Protein AF-A0A2V9NZD5-F1 (afdb_monomer)

Sequence (124 aa):
MGTHTVYSAETARPRTRIWRILGAIVAGLMVLVIVGIGWFLSIARSALPELDGPLPVAGVSAPVSVTRDAHGVPTIESATLDDLFFAQGYVTAQDRLFQMDLMRRAATGELAEIVGDVALEHDR

pLDDT: mean 87.99, std 12.46, range [47.34, 97.44]

Structure (mmCIF, N/CA/C/O backbone):
data_AF-A0A2V9NZD5-F1
#
_entry.id   AF-A0A2V9NZD5-F1
#
loop_
_atom_site.group_PDB
_atom_site.id
_atom_site.type_symbol
_atom_site.label_atom_id
_atom_site.label_alt_id
_atom_site.label_comp_id
_atom_site.label_asym_id
_atom_site.label_entity_id
_atom_site.label_seq_id
_atom_site.pdbx_PDB_ins_code
_atom_site.Cartn_x
_atom_site.Cartn_y
_atom_site.Cartn_z
_atom_site.occupancy
_atom_site.B_iso_or_equiv
_atom_site.auth_seq_id
_atom_site.auth_comp_id
_atom_site.auth_asym_id
_atom_site.auth_atom_id
_atom_site.pdbx_PDB_model_num
ATOM 1 N N . MET A 1 1 ? 62.366 -6.713 -75.348 1.00 47.34 1 MET A N 1
ATOM 2 C CA . MET A 1 1 ? 62.612 -5.608 -74.399 1.00 47.34 1 MET A CA 1
ATOM 3 C C . MET A 1 1 ? 61.250 -5.147 -73.909 1.00 47.34 1 MET A C 1
ATOM 5 O O . MET A 1 1 ? 60.583 -4.401 -74.607 1.00 47.34 1 MET A O 1
ATOM 9 N N . GLY A 1 2 ? 60.758 -5.760 -72.830 1.00 51.47 2 GLY A N 1
ATOM 10 C CA . GLY A 1 2 ? 59.400 -5.548 -72.325 1.00 51.47 2 GLY A CA 1
ATOM 11 C C . GLY A 1 2 ? 59.444 -4.745 -71.034 1.00 51.47 2 GLY A C 1
ATOM 12 O O . GLY A 1 2 ? 60.120 -5.139 -70.089 1.00 51.47 2 GLY A O 1
ATOM 13 N N . THR A 1 3 ? 58.756 -3.611 -71.009 1.00 57.22 3 THR A N 1
ATOM 14 C CA . THR A 1 3 ? 58.562 -2.803 -69.805 1.00 57.22 3 THR A CA 1
ATOM 15 C C . THR A 1 3 ? 57.240 -3.204 -69.166 1.00 57.22 3 THR A C 1
ATOM 17 O O . THR A 1 3 ? 56.177 -2.963 -69.736 1.00 57.22 3 THR A O 1
ATOM 20 N N . HIS A 1 4 ? 57.302 -3.828 -67.992 1.00 50.53 4 HIS A N 1
ATOM 21 C CA . HIS A 1 4 ? 56.131 -4.047 -67.151 1.00 50.53 4 HIS A CA 1
ATOM 22 C C . HIS A 1 4 ? 55.949 -2.837 -66.238 1.00 50.53 4 HIS A C 1
ATOM 24 O O . HIS A 1 4 ? 56.778 -2.579 -65.368 1.00 50.53 4 HIS A O 1
ATOM 30 N N . THR A 1 5 ? 54.866 -2.094 -66.437 1.00 64.44 5 THR A N 1
ATOM 31 C CA . THR A 1 5 ? 54.463 -1.003 -65.548 1.00 64.44 5 THR A CA 1
ATOM 32 C C . THR A 1 5 ? 53.537 -1.576 -64.479 1.00 64.44 5 THR A C 1
ATOM 34 O O . THR A 1 5 ? 52.462 -2.082 -64.795 1.00 64.44 5 THR A O 1
ATOM 37 N N . VAL A 1 6 ? 53.960 -1.534 -63.215 1.00 58.28 6 VAL A N 1
ATOM 38 C CA . VAL A 1 6 ? 53.159 -1.967 -62.059 1.00 58.28 6 VAL A CA 1
ATOM 39 C C . VAL A 1 6 ? 52.445 -0.745 -61.473 1.00 58.28 6 VAL A C 1
ATOM 41 O O . VAL A 1 6 ? 53.091 0.265 -61.203 1.00 58.28 6 VAL A O 1
ATOM 44 N N . TYR A 1 7 ? 51.127 -0.832 -61.268 1.00 66.81 7 TYR A N 1
ATOM 45 C CA . TYR A 1 7 ? 50.330 0.167 -60.541 1.00 66.81 7 TYR A CA 1
ATOM 46 C C . TYR A 1 7 ? 49.939 -0.359 -59.150 1.00 66.81 7 TYR A C 1
ATOM 48 O O . TYR A 1 7 ? 49.748 -1.562 -58.966 1.00 66.81 7 TYR A O 1
ATOM 56 N N . SER A 1 8 ? 49.829 0.546 -58.174 1.00 59.38 8 SER A N 1
ATOM 57 C CA . SER A 1 8 ? 49.465 0.251 -56.784 1.00 59.38 8 SER A CA 1
ATOM 58 C C . SER A 1 8 ? 47.944 0.247 -56.609 1.00 59.38 8 SER A C 1
ATOM 60 O O . SER A 1 8 ? 47.283 1.230 -56.929 1.00 59.38 8 SER A O 1
ATOM 62 N N . ALA A 1 9 ? 47.377 -0.843 -56.091 1.00 52.25 9 ALA A N 1
ATOM 63 C CA . ALA A 1 9 ? 45.946 -0.936 -55.817 1.00 52.25 9 ALA A CA 1
ATOM 64 C C . ALA A 1 9 ? 45.580 -0.166 -54.537 1.00 52.25 9 ALA A C 1
ATOM 66 O O . ALA A 1 9 ? 45.871 -0.602 -53.421 1.00 52.25 9 ALA A O 1
ATOM 67 N N . GLU A 1 10 ? 44.901 0.969 -54.691 1.00 57.97 10 GLU A N 1
ATOM 68 C CA . GLU A 1 10 ? 44.319 1.712 -53.576 1.00 57.97 10 GLU A CA 1
ATOM 69 C C . GLU A 1 10 ? 43.072 0.974 -53.060 1.00 57.97 10 GLU A C 1
ATOM 71 O O . GLU A 1 10 ? 42.054 0.834 -53.741 1.00 57.97 10 GLU A O 1
ATOM 76 N N . THR A 1 11 ? 43.166 0.417 -51.851 1.00 58.62 11 THR A N 1
ATOM 77 C CA . THR A 1 11 ? 42.110 -0.416 -51.260 1.00 58.62 11 THR A CA 1
ATOM 78 C C . THR A 1 11 ? 40.993 0.446 -50.668 1.00 58.62 11 THR A C 1
ATOM 80 O O . THR A 1 11 ? 40.954 0.734 -49.472 1.00 58.62 11 THR A O 1
ATOM 83 N N . ALA A 1 12 ? 40.033 0.842 -51.505 1.00 56.06 12 ALA A N 1
ATOM 84 C CA . ALA A 1 12 ? 38.805 1.494 -51.056 1.00 56.06 12 ALA A CA 1
ATOM 85 C C . ALA A 1 12 ? 37.982 0.536 -50.166 1.00 56.06 12 ALA A C 1
ATOM 87 O O . ALA A 1 12 ? 37.283 -0.358 -50.646 1.00 56.06 12 ALA A O 1
ATOM 88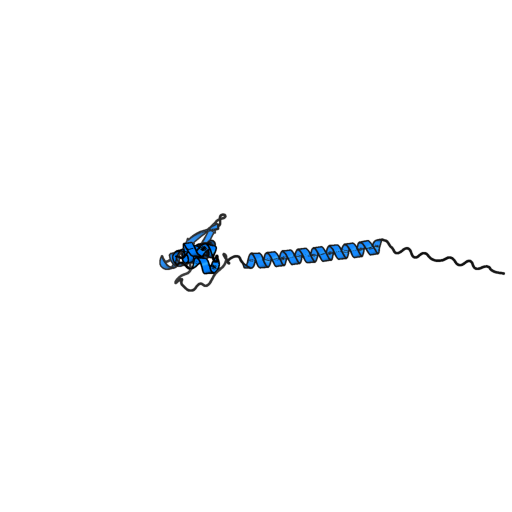 N N . ARG A 1 13 ? 38.065 0.694 -48.837 1.00 62.19 13 ARG A N 1
ATOM 89 C CA . ARG A 1 13 ? 37.228 -0.066 -47.890 1.00 62.19 13 ARG A CA 1
ATOM 90 C C . ARG A 1 13 ? 35.747 0.305 -48.098 1.00 62.19 13 ARG A C 1
ATOM 92 O O . ARG A 1 13 ? 35.419 1.491 -48.091 1.00 62.19 13 ARG A O 1
ATOM 99 N N . PRO A 1 14 ? 34.823 -0.665 -48.239 1.00 53.34 14 PRO A N 1
ATOM 100 C CA . PRO A 1 14 ? 33.446 -0.370 -48.614 1.00 53.34 14 PRO A CA 1
ATOM 101 C C . PRO A 1 14 ? 32.676 0.274 -47.455 1.00 53.34 14 PRO A C 1
ATOM 103 O O . PRO A 1 14 ? 32.571 -0.279 -46.356 1.00 53.34 14 PRO A O 1
ATOM 106 N N . ARG A 1 15 ? 32.084 1.440 -47.740 1.00 65.69 15 ARG A N 1
ATOM 107 C CA . ARG A 1 15 ? 31.297 2.296 -46.831 1.00 65.69 15 ARG A CA 1
ATOM 108 C C . ARG A 1 15 ? 30.229 1.524 -46.033 1.00 65.69 15 ARG A C 1
ATOM 110 O O . ARG A 1 15 ? 29.946 1.878 -44.897 1.00 65.69 15 ARG A O 1
ATOM 117 N N . THR A 1 16 ? 29.692 0.428 -46.574 1.00 69.88 16 THR A N 1
ATOM 118 C CA . THR A 1 16 ? 28.638 -0.417 -45.974 1.00 69.88 16 THR A CA 1
ATOM 119 C C . THR A 1 16 ? 29.042 -1.119 -44.674 1.00 69.88 16 THR A C 1
ATOM 121 O O . THR A 1 16 ? 28.177 -1.419 -43.853 1.00 69.88 16 THR A O 1
ATOM 124 N N . ARG A 1 17 ? 30.340 -1.362 -44.436 1.00 77.06 17 ARG A N 1
ATOM 125 C CA . ARG A 1 17 ? 30.808 -2.036 -43.210 1.00 77.06 17 ARG A CA 1
ATOM 126 C C . ARG A 1 17 ? 30.641 -1.153 -41.968 1.00 77.06 17 ARG A C 1
ATOM 128 O O . ARG A 1 17 ? 30.272 -1.660 -40.916 1.00 77.06 17 ARG A O 1
ATOM 135 N N . ILE A 1 18 ? 30.842 0.159 -42.111 1.00 82.44 18 ILE A N 1
ATOM 136 C CA . ILE A 1 18 ? 30.701 1.145 -41.025 1.00 82.44 18 ILE A CA 1
ATOM 137 C C . ILE A 1 18 ? 29.230 1.293 -40.615 1.00 82.44 18 ILE A C 1
ATOM 139 O O . ILE A 1 18 ? 28.919 1.237 -39.431 1.00 82.44 18 ILE A O 1
ATOM 143 N N . TRP A 1 19 ? 28.312 1.380 -41.583 1.00 85.94 19 TRP A N 1
ATOM 144 C CA . TRP A 1 19 ? 26.8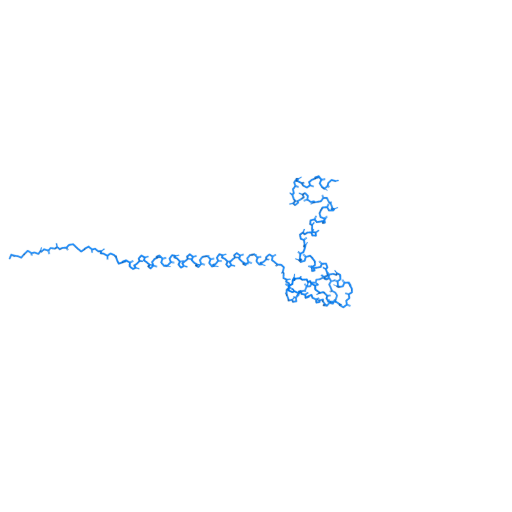70 1.455 -41.312 1.00 85.94 19 TRP A CA 1
ATOM 145 C C . TRP A 1 19 ? 26.323 0.192 -40.634 1.00 85.94 19 TRP A C 1
ATOM 147 O O . TRP A 1 19 ? 25.460 0.289 -39.769 1.00 85.94 19 TRP A O 1
ATOM 157 N N . ARG A 1 20 ? 26.860 -0.992 -40.963 1.00 87.75 20 ARG A N 1
ATOM 158 C CA . ARG A 1 20 ? 26.508 -2.248 -40.276 1.00 87.75 20 ARG A CA 1
ATOM 159 C C . ARG A 1 20 ? 26.965 -2.262 -38.816 1.00 87.75 20 ARG A C 1
ATOM 161 O O . ARG A 1 20 ? 26.222 -2.732 -37.964 1.00 87.75 20 ARG A O 1
ATOM 168 N N . ILE A 1 21 ? 28.159 -1.740 -38.529 1.00 89.25 21 ILE A N 1
ATOM 169 C CA . ILE A 1 21 ? 28.687 -1.642 -37.159 1.00 89.25 21 ILE A CA 1
ATOM 170 C C . ILE A 1 21 ? 27.883 -0.618 -36.351 1.00 89.25 21 ILE A C 1
ATOM 172 O O . ILE A 1 21 ? 27.451 -0.928 -35.247 1.00 89.25 21 ILE A O 1
ATOM 176 N N . LEU A 1 22 ? 27.613 0.562 -36.916 1.00 93.00 22 LEU A N 1
ATOM 177 C CA . LEU A 1 22 ? 26.764 1.575 -36.281 1.00 93.00 22 LEU A CA 1
ATOM 178 C C . LEU A 1 22 ? 25.356 1.037 -36.003 1.00 93.00 22 LEU A C 1
ATOM 180 O O . LEU A 1 22 ? 24.855 1.198 -34.895 1.00 93.00 22 LEU A O 1
ATOM 184 N N . GLY A 1 23 ? 24.750 0.331 -36.962 1.00 93.00 23 GLY A N 1
ATOM 185 C CA . GLY A 1 23 ? 23.453 -0.319 -36.772 1.00 93.00 23 GLY A CA 1
ATOM 186 C C . GLY A 1 23 ? 23.467 -1.364 -35.653 1.00 93.00 23 GLY A C 1
ATOM 187 O O . GLY A 1 23 ? 22.550 -1.392 -34.838 1.00 93.00 23 GLY A O 1
ATOM 188 N N . ALA A 1 24 ? 24.525 -2.176 -35.558 1.00 92.62 24 ALA A N 1
ATOM 189 C CA . ALA A 1 24 ? 24.680 -3.155 -34.481 1.00 92.62 24 ALA A CA 1
ATOM 190 C C . ALA A 1 24 ? 24.862 -2.496 -33.101 1.00 92.62 24 ALA A C 1
ATOM 192 O O . ALA A 1 24 ? 24.291 -2.969 -32.123 1.00 92.62 24 ALA A O 1
ATOM 193 N N . ILE A 1 25 ? 25.605 -1.386 -33.021 1.00 94.56 25 ILE A N 1
ATOM 194 C CA . ILE A 1 25 ? 25.777 -0.613 -31.781 1.00 94.56 25 ILE A CA 1
ATOM 195 C C . ILE A 1 25 ? 24.445 -0.002 -31.341 1.00 94.56 25 ILE A C 1
ATOM 197 O O . ILE A 1 25 ? 24.068 -0.130 -30.180 1.00 94.56 25 ILE A O 1
ATOM 201 N N . VAL A 1 26 ? 23.705 0.617 -32.266 1.00 96.38 26 VAL A N 1
ATOM 202 C CA . VAL A 1 26 ? 22.384 1.195 -31.976 1.00 96.38 26 VAL A CA 1
ATOM 203 C C . VAL A 1 26 ? 21.403 0.112 -31.530 1.00 96.38 26 VAL A C 1
ATOM 205 O O . VAL A 1 26 ? 20.697 0.306 -30.544 1.00 96.38 26 VAL A O 1
ATOM 208 N N . ALA A 1 27 ? 21.392 -1.047 -32.195 1.00 95.56 27 ALA A N 1
ATOM 209 C CA . ALA A 1 27 ? 20.562 -2.178 -31.791 1.00 95.56 27 ALA A CA 1
ATOM 210 C C . ALA A 1 27 ? 20.937 -2.693 -30.389 1.00 95.56 27 ALA A C 1
ATOM 212 O O . ALA A 1 27 ? 20.052 -2.922 -29.569 1.00 95.56 27 ALA A O 1
ATOM 213 N N . GLY A 1 28 ? 22.233 -2.813 -30.084 1.00 96.38 28 GLY A N 1
ATOM 214 C CA . GLY A 1 28 ? 22.713 -3.205 -28.757 1.00 96.38 28 GLY A CA 1
ATOM 215 C C . GLY A 1 28 ? 22.315 -2.212 -27.661 1.00 96.38 28 GLY A C 1
ATOM 216 O O . GLY A 1 28 ? 21.851 -2.625 -26.601 1.00 96.38 28 GLY A O 1
ATOM 217 N N . LEU A 1 29 ? 22.423 -0.908 -27.934 1.00 97.06 29 LEU A N 1
ATOM 218 C CA . LEU A 1 29 ? 21.976 0.145 -27.017 1.00 97.06 29 LEU A CA 1
ATOM 219 C C . LEU A 1 29 ? 20.459 0.108 -26.799 1.00 97.06 29 LEU A C 1
ATOM 221 O O . LEU A 1 29 ? 20.011 0.204 -25.662 1.00 97.06 29 LEU A O 1
ATOM 225 N N . MET A 1 30 ? 19.670 -0.094 -27.858 1.00 96.50 30 MET A N 1
ATOM 226 C CA . MET A 1 30 ? 18.216 -0.272 -27.762 1.00 96.50 30 MET A CA 1
ATOM 227 C C . MET A 1 30 ? 17.845 -1.455 -26.866 1.00 96.50 30 MET A C 1
ATOM 229 O O . MET A 1 30 ? 16.994 -1.317 -25.991 1.00 96.50 30 MET A O 1
ATOM 233 N N . VAL A 1 31 ? 18.510 -2.602 -27.035 1.00 97.25 31 VAL A N 1
ATOM 234 C CA . VAL A 1 31 ? 18.286 -3.781 -26.184 1.00 97.25 31 VAL A CA 1
ATOM 235 C C . VAL A 1 31 ? 18.636 -3.476 -24.729 1.00 97.25 31 VAL A C 1
ATOM 237 O O . VAL A 1 31 ? 17.844 -3.784 -23.843 1.00 97.25 31 VAL A O 1
ATOM 240 N N . LEU A 1 32 ? 19.769 -2.817 -24.471 1.00 97.12 32 LEU A N 1
ATOM 241 C CA . LEU A 1 32 ? 20.164 -2.409 -23.119 1.00 97.12 32 LEU A CA 1
ATOM 242 C C . LEU A 1 32 ? 19.138 -1.481 -22.464 1.00 97.12 32 LEU A C 1
ATOM 244 O O . LEU A 1 32 ? 18.803 -1.675 -21.299 1.00 97.12 32 LEU A O 1
ATOM 248 N N . VAL A 1 33 ? 18.613 -0.506 -23.207 1.00 97.44 33 VAL A N 1
ATOM 249 C CA . VAL A 1 33 ? 17.582 0.411 -22.707 1.00 97.44 33 VAL A CA 1
ATOM 250 C C . VAL A 1 33 ? 16.293 -0.343 -22.394 1.00 97.44 33 VAL A C 1
ATOM 252 O O . VAL A 1 33 ? 15.732 -0.156 -21.320 1.00 97.44 33 VAL A O 1
ATOM 255 N N . ILE A 1 34 ? 15.842 -1.235 -23.279 1.00 97.12 34 ILE A N 1
ATOM 256 C CA . ILE A 1 34 ? 14.627 -2.034 -23.060 1.00 97.12 34 ILE A CA 1
ATOM 257 C C . ILE A 1 34 ? 14.775 -2.919 -21.818 1.00 97.12 34 ILE A C 1
ATOM 259 O O . ILE A 1 34 ? 13.871 -2.965 -20.986 1.00 97.12 34 ILE A O 1
ATOM 263 N N . VAL A 1 35 ? 15.920 -3.585 -21.667 1.00 96.69 35 VAL A N 1
ATOM 264 C CA . VAL A 1 35 ? 16.222 -4.421 -20.497 1.00 96.69 35 VAL A CA 1
ATOM 265 C C . VAL A 1 35 ? 16.278 -3.571 -19.230 1.00 96.69 35 VAL A C 1
ATOM 267 O O . VAL A 1 35 ? 15.679 -3.941 -18.225 1.00 96.69 35 VAL A O 1
ATOM 270 N N . GLY A 1 36 ? 16.939 -2.413 -19.284 1.00 96.31 36 GLY A N 1
ATOM 271 C CA . GLY A 1 36 ? 17.026 -1.481 -18.163 1.00 96.31 36 GLY A CA 1
ATOM 272 C C . GLY A 1 36 ? 15.656 -0.969 -17.721 1.00 96.31 36 GLY A C 1
ATOM 273 O O . GLY A 1 36 ? 15.354 -0.986 -16.531 1.00 96.31 36 GLY A O 1
ATOM 274 N N . ILE A 1 37 ? 14.797 -0.588 -18.671 1.00 96.06 37 ILE A N 1
ATOM 275 C CA . ILE A 1 37 ? 13.415 -0.175 -18.397 1.00 96.06 37 ILE A CA 1
ATOM 276 C C . ILE A 1 37 ? 12.620 -1.342 -17.808 1.00 96.06 37 ILE A C 1
ATOM 278 O O . ILE A 1 37 ? 11.957 -1.169 -16.791 1.00 96.06 37 ILE A O 1
ATOM 282 N N . GLY A 1 38 ? 12.695 -2.534 -18.405 1.00 94.56 38 GLY A N 1
ATOM 283 C CA . GLY A 1 38 ? 11.988 -3.715 -17.907 1.00 94.56 38 GLY A CA 1
ATOM 284 C C . GLY A 1 38 ? 12.387 -4.072 -16.474 1.00 94.56 38 GLY A C 1
ATOM 285 O O . GLY A 1 38 ? 11.523 -4.308 -15.630 1.00 94.56 38 GLY A O 1
ATOM 286 N N . TRP A 1 39 ? 13.685 -4.032 -16.177 1.00 93.62 39 TRP A N 1
ATOM 287 C CA . TRP A 1 39 ? 14.218 -4.264 -14.837 1.00 93.62 39 TRP A CA 1
ATOM 288 C C . TRP A 1 39 ? 13.773 -3.189 -13.839 1.00 93.62 39 TRP A C 1
ATOM 290 O O . TRP A 1 39 ? 13.267 -3.520 -12.767 1.00 93.62 39 TRP A O 1
ATOM 300 N N . PHE A 1 40 ? 13.874 -1.910 -14.210 1.00 92.44 40 PHE A N 1
ATOM 301 C CA . PHE A 1 40 ? 13.427 -0.793 -13.376 1.00 92.44 40 PHE A CA 1
ATOM 302 C C . PHE A 1 40 ? 11.930 -0.876 -13.056 1.00 92.44 40 PHE A C 1
ATOM 304 O O . PHE A 1 40 ? 11.534 -0.761 -11.897 1.00 92.44 40 PHE A O 1
ATOM 311 N N . LEU A 1 41 ? 11.093 -1.143 -14.063 1.00 91.12 41 LEU A N 1
ATOM 312 C CA . LEU A 1 41 ? 9.653 -1.313 -13.878 1.00 91.12 41 LEU A CA 1
ATOM 313 C C . LEU A 1 41 ? 9.328 -2.528 -13.003 1.00 91.12 41 LEU A C 1
ATOM 315 O O . LEU A 1 41 ? 8.391 -2.465 -12.211 1.00 91.12 41 LEU A O 1
ATOM 319 N N . SER A 1 42 ? 10.095 -3.615 -13.112 1.00 88.25 42 SER A N 1
ATOM 320 C CA . SER A 1 42 ? 9.928 -4.791 -12.253 1.00 88.25 42 SER A CA 1
ATOM 321 C C . SER A 1 42 ? 10.187 -4.457 -10.784 1.00 88.25 42 SER A C 1
ATOM 323 O O . SER A 1 42 ? 9.389 -4.830 -9.928 1.00 88.25 42 SER A O 1
ATOM 325 N N . ILE A 1 43 ? 11.266 -3.727 -10.488 1.00 88.69 43 ILE A N 1
ATOM 326 C CA . ILE A 1 43 ? 11.589 -3.304 -9.118 1.00 88.69 43 ILE A CA 1
ATOM 327 C C . ILE A 1 43 ? 10.520 -2.343 -8.597 1.00 88.69 43 ILE A C 1
ATOM 329 O O . ILE A 1 43 ? 9.996 -2.538 -7.503 1.00 88.69 43 ILE A O 1
ATOM 333 N N . ALA A 1 44 ? 10.138 -1.347 -9.397 1.00 85.88 44 ALA A N 1
ATOM 334 C CA . ALA A 1 44 ? 9.121 -0.380 -9.004 1.00 85.88 44 ALA A CA 1
ATOM 335 C C . ALA A 1 44 ? 7.770 -1.048 -8.685 1.00 85.88 44 ALA A C 1
ATOM 337 O O . ALA A 1 44 ? 7.113 -0.672 -7.720 1.00 85.88 44 ALA A O 1
ATOM 338 N N . ARG A 1 45 ? 7.369 -2.071 -9.453 1.00 83.94 45 ARG A N 1
ATOM 339 C CA . ARG A 1 45 ? 6.128 -2.824 -9.206 1.00 83.94 45 ARG A CA 1
ATOM 340 C C . ARG A 1 45 ? 6.212 -3.747 -7.998 1.00 83.94 45 ARG A C 1
ATOM 342 O O . ARG A 1 45 ? 5.204 -3.933 -7.336 1.00 83.94 45 ARG A O 1
ATOM 349 N N . SER A 1 46 ? 7.389 -4.288 -7.690 1.00 80.69 46 SER A N 1
ATOM 350 C CA . SER A 1 46 ? 7.574 -5.142 -6.508 1.00 80.69 46 SER A CA 1
ATOM 351 C C . SER A 1 46 ? 7.402 -4.401 -5.176 1.00 80.69 46 SER A C 1
ATOM 353 O O . SER A 1 46 ? 7.215 -5.038 -4.146 1.00 80.69 46 SER A O 1
ATOM 355 N N . ALA A 1 47 ? 7.440 -3.065 -5.195 1.00 79.56 47 ALA A N 1
ATOM 356 C CA . ALA A 1 47 ? 7.158 -2.232 -4.031 1.00 79.56 47 ALA A CA 1
ATOM 357 C C . ALA A 1 47 ? 5.652 -2.002 -3.792 1.00 79.56 47 ALA A C 1
ATOM 359 O O . ALA A 1 47 ? 5.286 -1.452 -2.755 1.00 79.56 47 ALA A O 1
ATOM 360 N N . LEU A 1 48 ? 4.786 -2.376 -4.744 1.00 82.25 48 LEU A N 1
ATOM 361 C CA . LEU A 1 48 ? 3.337 -2.246 -4.604 1.00 82.25 48 LEU A CA 1
ATOM 362 C C . LEU A 1 48 ? 2.758 -3.467 -3.871 1.00 82.25 48 LEU A C 1
ATOM 364 O O . LEU A 1 48 ? 3.215 -4.587 -4.106 1.00 82.25 48 LEU A O 1
AT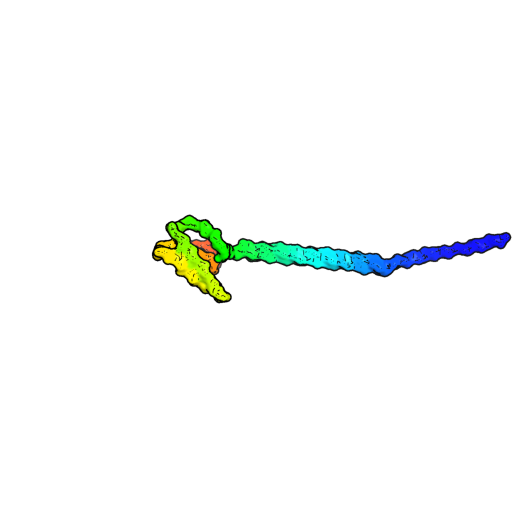OM 368 N N . PRO A 1 49 ? 1.744 -3.274 -3.010 1.00 79.75 49 PRO A N 1
ATOM 369 C CA . PRO A 1 49 ? 1.049 -4.381 -2.369 1.00 79.75 49 PRO A CA 1
ATOM 370 C C . PRO A 1 49 ? 0.264 -5.212 -3.392 1.00 79.75 49 PRO A C 1
ATOM 372 O O . PRO A 1 49 ? -0.239 -4.693 -4.390 1.00 79.75 49 PRO A O 1
ATOM 375 N N . GLU A 1 50 ? 0.127 -6.507 -3.115 1.00 81.88 50 GLU A N 1
ATOM 376 C CA . GLU A 1 50 ? -0.737 -7.400 -3.885 1.00 81.88 50 GLU A CA 1
ATOM 377 C C . GLU A 1 50 ? -2.201 -7.130 -3.508 1.00 81.88 50 GLU A C 1
ATOM 379 O O . GLU A 1 50 ? -2.601 -7.277 -2.350 1.00 81.88 50 GLU A O 1
ATOM 384 N N . LEU A 1 51 ? -2.981 -6.645 -4.479 1.00 81.88 51 LEU A N 1
ATOM 385 C CA . LEU A 1 51 ? -4.381 -6.247 -4.281 1.00 81.88 51 LEU A CA 1
ATOM 386 C C . LEU A 1 51 ? -5.378 -7.304 -4.760 1.00 81.88 51 LEU A C 1
ATOM 388 O O . LEU A 1 51 ? -6.539 -7.264 -4.358 1.00 81.88 51 LEU A O 1
ATOM 392 N N . ASP A 1 52 ? -4.923 -8.217 -5.614 1.00 84.25 52 ASP A N 1
ATOM 393 C CA . ASP A 1 52 ? -5.761 -9.163 -6.333 1.00 84.25 52 ASP A CA 1
ATOM 394 C C . ASP A 1 52 ? -5.440 -10.601 -5.934 1.00 84.25 52 ASP A C 1
ATOM 396 O O . ASP A 1 52 ? -4.302 -10.954 -5.632 1.00 84.25 52 ASP A O 1
ATOM 400 N N . GLY A 1 53 ? -6.456 -11.455 -6.026 1.00 87.00 53 GLY A N 1
ATOM 401 C CA . GLY A 1 53 ? -6.319 -12.885 -5.789 1.00 87.00 53 GLY A CA 1
ATOM 402 C C . GLY A 1 53 ? -6.535 -13.307 -4.331 1.00 87.00 53 GLY A C 1
ATOM 403 O O . GLY A 1 53 ? -6.678 -12.480 -3.430 1.00 87.00 53 GLY A O 1
ATOM 404 N N . PRO A 1 54 ? -6.640 -14.625 -4.094 1.00 87.00 54 PRO A N 1
ATOM 405 C CA . PRO A 1 54 ? -6.858 -15.163 -2.762 1.00 87.00 54 PRO A CA 1
ATOM 406 C C . PRO A 1 54 ? -5.588 -15.027 -1.921 1.00 87.00 54 PRO A C 1
ATOM 408 O O . PRO A 1 54 ? -4.569 -15.651 -2.217 1.00 87.00 54 PRO A O 1
ATOM 411 N N . LEU A 1 55 ? -5.679 -14.262 -0.836 1.00 87.75 55 LEU A N 1
ATOM 412 C CA . LEU A 1 55 ? -4.590 -14.086 0.112 1.00 87.75 55 LEU A CA 1
ATOM 413 C C . LEU A 1 55 ? -4.908 -14.812 1.429 1.00 87.75 55 LEU A C 1
ATOM 415 O O . LEU A 1 55 ? -5.879 -14.457 2.102 1.00 87.75 55 LEU A O 1
ATOM 419 N N . PRO A 1 56 ? -4.116 -15.819 1.834 1.00 88.25 56 PRO A N 1
ATOM 420 C CA . PRO A 1 56 ? -4.276 -16.437 3.140 1.00 88.25 56 PRO A CA 1
ATOM 421 C C . PRO A 1 56 ? -3.752 -15.489 4.222 1.00 88.25 56 PRO A C 1
ATOM 423 O O . PRO A 1 56 ? -2.560 -15.186 4.273 1.00 88.25 56 PRO A O 1
ATOM 426 N N . VAL A 1 57 ? -4.639 -15.039 5.109 1.00 87.19 57 VAL A N 1
ATOM 427 C CA . VAL A 1 57 ? -4.290 -14.155 6.226 1.00 87.19 57 VAL A CA 1
ATOM 428 C C . VAL A 1 57 ? -4.694 -14.814 7.539 1.00 87.19 57 VAL A C 1
ATOM 430 O O . VAL A 1 57 ? -5.814 -15.297 7.689 1.00 87.19 57 VAL A O 1
ATOM 433 N N . ALA A 1 58 ? -3.776 -14.837 8.505 1.00 88.19 58 ALA A N 1
ATOM 434 C CA . ALA A 1 58 ? -4.096 -15.248 9.864 1.00 88.19 58 ALA A CA 1
ATOM 435 C C . ALA A 1 58 ? -4.860 -14.116 10.568 1.00 88.19 58 ALA A C 1
ATOM 437 O O . ALA A 1 58 ? -4.374 -12.988 10.600 1.00 88.19 58 ALA A O 1
ATOM 438 N N . GLY A 1 59 ? -6.027 -14.417 11.140 1.00 85.75 59 GLY A N 1
ATOM 439 C CA . GLY A 1 59 ? -6.815 -13.447 11.912 1.00 85.75 59 GLY A CA 1
ATOM 440 C C . GLY A 1 59 ? -8.269 -13.295 11.473 1.00 85.75 59 GLY A C 1
ATOM 441 O O . GLY A 1 59 ? -9.037 -12.698 12.217 1.00 85.75 59 GLY A O 1
ATOM 442 N N . VAL A 1 60 ? -8.656 -13.878 10.334 1.00 91.69 60 VAL A N 1
ATOM 443 C CA . VAL A 1 60 ? -10.064 -13.994 9.927 1.00 91.69 60 VAL A CA 1
ATOM 444 C C . VAL A 1 60 ? -10.590 -15.407 10.162 1.00 91.69 60 VAL A C 1
ATOM 446 O O . VAL A 1 60 ? -9.895 -16.394 9.910 1.00 91.69 60 VAL A O 1
ATOM 449 N N . SER A 1 61 ? -11.815 -15.507 10.667 1.00 92.69 61 SER A N 1
ATOM 450 C CA . SER A 1 61 ? -12.500 -16.772 10.947 1.00 92.69 61 SER A CA 1
ATOM 451 C C . SER A 1 61 ? -13.271 -17.315 9.739 1.00 92.69 61 SER A C 1
ATOM 453 O O . SER A 1 61 ? -13.451 -18.528 9.605 1.00 92.69 61 SER A O 1
ATOM 455 N N . ALA A 1 62 ? -13.683 -16.423 8.836 1.00 92.44 62 ALA A N 1
ATOM 456 C CA . ALA A 1 62 ? -14.375 -16.728 7.593 1.00 92.44 62 ALA A CA 1
ATOM 457 C C . ALA A 1 62 ? -13.790 -15.919 6.415 1.00 92.44 62 ALA A C 1
ATOM 459 O O . ALA A 1 62 ? -13.095 -14.924 6.632 1.00 92.44 62 ALA A O 1
ATOM 460 N N . PRO A 1 63 ? -14.051 -16.322 5.156 1.00 93.94 63 PRO A N 1
ATOM 461 C CA . PRO A 1 63 ? -13.622 -15.556 3.989 1.00 93.94 63 PRO A CA 1
ATOM 462 C C . PRO A 1 63 ? -14.199 -14.134 3.985 1.00 93.94 63 PRO A C 1
ATOM 464 O O . PRO A 1 63 ? -15.397 -13.948 4.201 1.00 93.94 63 PRO A O 1
ATOM 467 N N . VAL A 1 64 ? -13.350 -13.154 3.671 1.00 95.94 64 VAL A N 1
ATOM 468 C CA . VAL A 1 64 ? -13.724 -11.746 3.485 1.00 95.94 64 VAL A CA 1
ATOM 469 C C . VAL A 1 64 ? -13.451 -11.350 2.039 1.00 95.94 64 VAL A C 1
ATOM 471 O O . VAL A 1 64 ? -12.383 -11.648 1.504 1.00 95.94 64 VAL A O 1
ATOM 474 N N . SER A 1 65 ? -14.412 -10.684 1.404 1.00 95.88 65 SER A N 1
ATOM 475 C CA . SER A 1 65 ? -14.276 -10.165 0.043 1.00 95.88 65 SER A CA 1
ATOM 476 C C . SER A 1 65 ? -13.926 -8.683 0.088 1.00 95.88 65 SER A C 1
ATOM 478 O O . SER A 1 65 ? -14.571 -7.910 0.796 1.00 95.88 65 SER A O 1
ATOM 480 N N . VAL A 1 66 ? -12.911 -8.281 -0.674 1.00 95.69 66 VAL A N 1
ATOM 481 C CA . VAL A 1 66 ? -12.522 -6.879 -0.841 1.00 95.69 66 VAL A CA 1
ATOM 482 C C . VAL A 1 66 ? -12.545 -6.565 -2.327 1.00 95.69 66 VAL A C 1
ATOM 484 O O . VAL A 1 66 ? -11.836 -7.191 -3.110 1.00 95.69 66 VAL A O 1
ATOM 487 N N . THR A 1 67 ? -13.348 -5.582 -2.718 1.00 95.50 67 THR A N 1
ATOM 488 C CA . THR A 1 67 ? -13.396 -5.075 -4.094 1.00 95.50 67 THR A CA 1
ATOM 489 C C . THR A 1 67 ? -13.024 -3.603 -4.106 1.00 95.50 67 THR A C 1
ATOM 491 O O . THR A 1 67 ? -13.333 -2.881 -3.163 1.00 95.50 67 THR A O 1
ATOM 494 N N . ARG A 1 68 ? -12.327 -3.144 -5.146 1.00 94.44 68 ARG A N 1
ATOM 495 C CA . ARG A 1 68 ? -11.956 -1.734 -5.313 1.00 94.44 68 ARG A CA 1
ATOM 496 C C . ARG A 1 68 ? -12.594 -1.178 -6.573 1.00 94.44 68 ARG A C 1
ATOM 498 O O . ARG A 1 68 ? -12.626 -1.853 -7.600 1.00 94.44 68 ARG A O 1
ATOM 505 N N . ASP A 1 69 ? -13.112 0.041 -6.484 1.00 94.69 69 ASP A N 1
ATOM 506 C CA . ASP A 1 69 ? -13.663 0.741 -7.642 1.00 94.69 69 ASP A CA 1
ATOM 507 C C . ASP A 1 69 ? -12.560 1.340 -8.541 1.00 94.69 69 ASP A C 1
ATOM 509 O O . ASP A 1 69 ? -11.362 1.193 -8.291 1.00 94.69 69 ASP A O 1
ATOM 513 N N . ALA A 1 70 ? -12.961 2.052 -9.599 1.00 94.50 70 ALA A N 1
ATOM 514 C CA . ALA A 1 70 ? -12.030 2.704 -10.525 1.00 94.50 70 ALA A CA 1
ATOM 515 C C . ALA A 1 70 ? -11.166 3.807 -9.875 1.00 94.50 70 ALA A C 1
ATOM 517 O O . ALA A 1 70 ? -10.156 4.212 -10.451 1.00 94.50 70 ALA A O 1
ATOM 518 N N . HIS A 1 71 ? -11.556 4.299 -8.698 1.00 94.12 71 HIS A N 1
ATOM 519 C CA . HIS A 1 71 ? -10.819 5.280 -7.906 1.00 94.12 71 HIS A CA 1
ATOM 520 C C . HIS A 1 71 ? -10.000 4.631 -6.777 1.00 94.12 71 HIS A C 1
ATOM 522 O O . HIS A 1 71 ? -9.319 5.342 -6.039 1.00 94.12 71 HIS A O 1
ATOM 528 N N . GLY A 1 72 ? -10.031 3.300 -6.657 1.00 90.06 72 GLY A N 1
ATOM 529 C CA . GLY A 1 72 ? -9.330 2.548 -5.622 1.00 90.06 72 GLY A CA 1
ATOM 530 C C . GLY A 1 72 ? -10.049 2.519 -4.272 1.00 90.06 72 GLY A C 1
ATOM 531 O O . GLY A 1 72 ? -9.441 2.099 -3.292 1.00 90.06 72 GLY A O 1
ATOM 532 N N . VAL A 1 73 ? -11.314 2.948 -4.190 1.00 95.06 73 VAL A N 1
ATOM 533 C CA . VAL A 1 73 ? -12.086 2.921 -2.940 1.00 95.06 73 VAL A CA 1
ATOM 534 C C . VAL A 1 73 ? -12.480 1.475 -2.619 1.00 95.06 73 VAL A C 1
ATOM 536 O O . VAL A 1 73 ? -13.141 0.837 -3.446 1.00 95.06 73 VAL A O 1
ATOM 539 N N . PRO A 1 74 ? -12.096 0.934 -1.447 1.00 95.69 74 PRO A N 1
ATOM 540 C CA . PRO A 1 74 ? -12.396 -0.443 -1.090 1.00 95.69 74 PRO A CA 1
ATOM 541 C C . PRO A 1 74 ? -13.816 -0.601 -0.532 1.00 95.69 74 PRO A C 1
ATOM 543 O O . PRO A 1 74 ? -14.243 0.136 0.354 1.00 95.69 74 PRO A O 1
ATOM 546 N N . THR A 1 75 ? -14.518 -1.626 -1.006 1.00 96.81 75 THR A N 1
ATOM 547 C C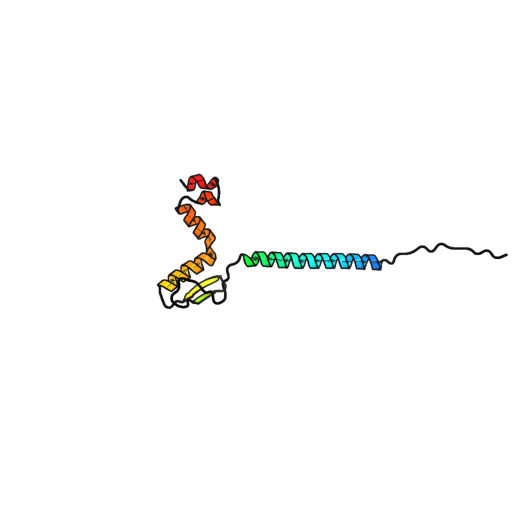A . THR A 1 75 ? -15.749 -2.166 -0.420 1.00 96.81 75 THR A CA 1
ATOM 548 C C . THR A 1 75 ? -15.433 -3.533 0.175 1.00 96.81 75 THR A C 1
ATOM 550 O O . THR A 1 75 ? -14.875 -4.391 -0.512 1.00 96.81 75 THR A O 1
ATOM 553 N N . ILE A 1 76 ? -15.762 -3.723 1.454 1.00 96.62 76 ILE A N 1
ATOM 554 C CA . ILE A 1 76 ? -15.437 -4.929 2.222 1.00 96.62 76 ILE A CA 1
ATOM 555 C C . ILE A 1 76 ? -16.735 -5.634 2.606 1.00 96.62 76 ILE A C 1
ATOM 557 O O . ILE A 1 76 ? -17.606 -5.033 3.233 1.00 96.62 76 ILE A O 1
ATOM 561 N N . GLU A 1 77 ? -16.840 -6.914 2.263 1.00 97.06 77 GLU A N 1
ATOM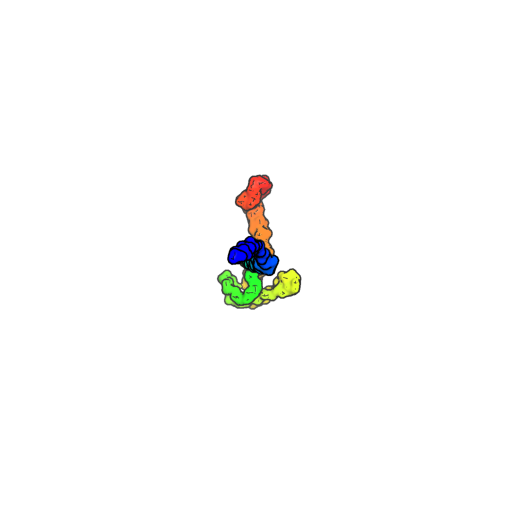 562 C CA . GLU A 1 77 ? -17.972 -7.773 2.607 1.00 97.06 77 GLU A CA 1
ATOM 563 C C . GLU A 1 77 ? -17.495 -8.943 3.468 1.00 97.06 77 GLU A C 1
ATOM 565 O O . GLU A 1 77 ? -16.576 -9.675 3.098 1.00 97.06 77 GLU A O 1
ATOM 570 N N . SER A 1 78 ? -18.134 -9.126 4.622 1.00 96.44 78 SER A N 1
ATOM 571 C CA . SER A 1 78 ? -17.775 -10.137 5.616 1.00 96.44 78 SER A CA 1
ATOM 572 C C . SER A 1 78 ? -19.025 -10.732 6.267 1.00 96.44 78 SER A C 1
ATOM 574 O O . SER A 1 78 ? -20.053 -10.064 6.383 1.00 96.44 78 SER A O 1
ATOM 576 N N . ALA A 1 79 ? -18.919 -11.980 6.729 1.00 95.62 79 ALA A N 1
ATOM 577 C CA . ALA A 1 79 ? -19.967 -12.658 7.490 1.00 95.62 79 ALA A CA 1
ATOM 578 C C . ALA A 1 79 ? -20.046 -12.203 8.960 1.00 95.62 79 ALA A C 1
ATOM 580 O O . ALA A 1 79 ? -21.099 -12.335 9.584 1.00 95.62 79 ALA A O 1
ATOM 581 N N . THR A 1 80 ? -18.950 -11.685 9.523 1.00 96.31 80 THR A N 1
ATOM 582 C CA . THR A 1 80 ? -18.878 -11.239 10.923 1.00 96.31 80 THR A CA 1
ATOM 583 C C . THR A 1 80 ? -18.300 -9.831 11.027 1.00 96.31 80 THR A C 1
ATOM 585 O O . THR A 1 80 ? -17.521 -9.392 10.175 1.00 96.31 80 THR A O 1
ATOM 588 N N . LEU A 1 81 ? -18.680 -9.113 12.088 1.00 95.94 81 LEU A N 1
ATOM 589 C CA . LEU A 1 81 ? -18.134 -7.784 12.378 1.00 95.94 81 LEU A CA 1
ATOM 590 C C . LEU A 1 81 ? -16.646 -7.840 12.736 1.00 95.94 81 LEU A C 1
ATOM 592 O O . LEU A 1 81 ? -15.899 -6.960 12.321 1.00 95.94 81 LEU A O 1
ATOM 596 N N . ASP A 1 82 ? -16.206 -8.875 13.448 1.00 96.31 82 ASP A N 1
ATOM 597 C CA . ASP A 1 82 ? -14.802 -9.021 13.842 1.00 96.31 82 ASP A CA 1
ATOM 598 C C . ASP A 1 82 ? -13.899 -9.180 12.609 1.00 96.31 82 ASP A C 1
ATOM 600 O O . ASP A 1 82 ? -12.917 -8.450 12.456 1.00 96.31 82 ASP A O 1
ATOM 604 N N . ASP A 1 83 ? -14.290 -10.047 11.669 1.00 96.19 83 ASP A N 1
ATOM 605 C CA . ASP A 1 83 ? -13.568 -10.232 10.406 1.00 96.19 83 ASP A CA 1
ATOM 606 C C . ASP A 1 83 ? -13.636 -8.969 9.524 1.00 96.19 83 ASP A C 1
ATOM 608 O O . ASP A 1 83 ? -12.671 -8.642 8.829 1.00 96.19 83 ASP A O 1
ATOM 612 N N . LEU A 1 84 ? -14.748 -8.217 9.583 1.00 96.25 84 LEU A N 1
ATOM 613 C CA . LEU A 1 84 ? -14.902 -6.942 8.874 1.00 96.25 84 LEU A CA 1
ATOM 614 C C . LEU A 1 84 ? -13.895 -5.903 9.385 1.00 96.25 84 LEU A C 1
ATOM 616 O O . LEU A 1 84 ? -13.207 -5.275 8.583 1.00 96.25 84 LEU A O 1
ATOM 620 N N . PHE A 1 85 ? -13.789 -5.723 10.705 1.00 96.19 85 PHE A N 1
ATOM 621 C CA . PHE A 1 85 ? -12.853 -4.765 11.298 1.00 96.19 85 PHE A CA 1
ATOM 622 C C . PHE A 1 85 ? -11.401 -5.171 11.072 1.00 96.19 85 PHE A C 1
ATOM 624 O O . PHE A 1 85 ? -10.565 -4.314 10.771 1.00 96.19 85 PHE A O 1
ATOM 631 N N . PHE A 1 86 ? -11.104 -6.471 11.156 1.00 96.00 86 PHE A N 1
ATOM 632 C CA . PHE A 1 86 ? -9.789 -6.990 10.805 1.00 96.00 86 PHE A CA 1
ATOM 633 C C . PHE A 1 86 ? -9.430 -6.634 9.357 1.00 96.00 86 PHE A C 1
ATOM 635 O O . PHE A 1 86 ? -8.390 -6.022 9.100 1.00 96.00 86 PHE A O 1
ATOM 642 N N . ALA A 1 87 ? -10.314 -6.952 8.408 1.00 95.62 87 ALA A N 1
ATOM 643 C CA . ALA A 1 87 ? -10.090 -6.667 6.998 1.00 95.62 87 ALA A CA 1
ATOM 644 C C . ALA A 1 87 ? -10.018 -5.164 6.706 1.00 95.62 87 ALA A C 1
ATOM 646 O O . ALA A 1 87 ? -9.186 -4.741 5.908 1.00 95.62 87 ALA A O 1
ATOM 647 N N . GLN A 1 88 ? -10.819 -4.337 7.382 1.00 95.88 88 GLN A N 1
ATOM 648 C CA . GLN A 1 88 ? -10.741 -2.881 7.266 1.00 95.88 88 GLN A CA 1
ATOM 649 C C . GLN A 1 88 ? -9.354 -2.366 7.661 1.00 95.88 88 GLN A C 1
ATOM 651 O O . GLN A 1 88 ? -8.759 -1.578 6.922 1.00 95.88 88 GLN A O 1
ATOM 656 N N . GLY A 1 89 ? -8.823 -2.807 8.805 1.00 94.88 89 GLY A N 1
ATOM 657 C CA . GLY A 1 89 ? -7.475 -2.446 9.243 1.00 94.88 89 GLY A CA 1
ATOM 658 C C . GLY A 1 89 ? -6.412 -2.903 8.246 1.00 94.88 89 GLY A C 1
ATOM 659 O O . GLY A 1 89 ? -5.541 -2.119 7.870 1.00 94.88 89 GLY A O 1
ATOM 660 N N . TYR A 1 90 ? -6.540 -4.137 7.755 1.00 94.31 90 TYR A N 1
ATOM 661 C CA . TYR A 1 90 ? -5.643 -4.716 6.760 1.00 94.31 90 TYR A CA 1
ATOM 662 C C . TYR A 1 90 ? -5.617 -3.907 5.453 1.00 94.31 90 TYR A C 1
ATOM 664 O O . TYR A 1 90 ? -4.557 -3.466 5.015 1.00 94.31 90 TYR A O 1
ATOM 672 N N . VAL A 1 91 ? -6.784 -3.643 4.863 1.00 94.69 91 VAL A N 1
ATOM 673 C CA . VAL A 1 91 ? -6.940 -2.847 3.635 1.00 94.69 91 VAL A CA 1
ATOM 674 C C . VAL A 1 91 ? -6.419 -1.426 3.829 1.00 94.69 91 VAL A C 1
ATOM 676 O O . VAL A 1 91 ? -5.701 -0.907 2.979 1.00 94.69 91 VAL A O 1
ATOM 679 N N . THR A 1 92 ? -6.709 -0.805 4.973 1.00 95.44 92 THR A N 1
ATOM 680 C CA . THR A 1 92 ? -6.213 0.547 5.251 1.00 95.44 92 THR A CA 1
ATOM 681 C C . THR A 1 92 ? -4.689 0.562 5.367 1.00 95.44 92 THR A C 1
ATOM 683 O O . THR A 1 92 ? -4.051 1.489 4.872 1.00 95.44 92 THR A O 1
ATOM 686 N N . ALA A 1 93 ? -4.086 -0.465 5.969 1.00 94.00 93 ALA A N 1
ATOM 687 C CA . ALA A 1 93 ? -2.637 -0.603 6.014 1.00 94.00 93 ALA A CA 1
ATOM 688 C C . ALA A 1 93 ? -2.044 -0.784 4.607 1.00 94.00 93 ALA A C 1
ATOM 690 O O . ALA A 1 93 ? -1.049 -0.134 4.307 1.00 94.00 93 ALA A O 1
ATOM 691 N N . GLN A 1 94 ? -2.669 -1.560 3.711 1.00 92.12 94 GLN A N 1
ATOM 692 C CA . GLN A 1 94 ? -2.199 -1.676 2.318 1.00 92.12 94 GLN A CA 1
ATOM 693 C C . GLN A 1 94 ? -2.033 -0.305 1.645 1.00 92.12 94 GLN A C 1
ATOM 695 O O . GLN A 1 94 ? -1.043 -0.079 0.951 1.00 92.12 94 GLN A O 1
ATOM 700 N N . ASP A 1 95 ? -2.958 0.621 1.902 1.00 92.38 95 ASP A N 1
ATOM 701 C CA . ASP A 1 95 ? -2.954 1.933 1.256 1.00 92.38 95 ASP A CA 1
ATOM 702 C C . ASP A 1 95 ? -2.161 2.992 2.051 1.00 92.38 95 ASP A C 1
ATOM 704 O O . ASP A 1 95 ? -1.610 3.927 1.467 1.00 92.38 95 ASP A O 1
ATOM 708 N N . ARG A 1 96 ? -2.127 2.895 3.390 1.00 94.56 96 ARG A N 1
ATOM 709 C CA . ARG A 1 96 ? -1.705 3.982 4.302 1.00 94.56 96 ARG A CA 1
ATOM 710 C C . ARG A 1 96 ? -0.703 3.568 5.378 1.00 94.56 96 ARG A C 1
ATOM 712 O O . ARG A 1 96 ? -0.498 4.347 6.311 1.00 94.56 96 ARG A O 1
ATOM 719 N N . LEU A 1 97 ? -0.045 2.411 5.259 1.00 94.62 97 LEU A N 1
ATOM 720 C CA . LEU A 1 97 ? 0.875 1.896 6.286 1.00 94.62 97 LEU A CA 1
ATOM 721 C C . LEU A 1 97 ? 1.882 2.947 6.767 1.00 94.62 97 LEU A C 1
ATOM 723 O O . LEU A 1 97 ? 2.049 3.129 7.966 1.00 94.62 97 LEU A O 1
ATOM 727 N N . PHE A 1 98 ? 2.506 3.678 5.841 1.00 93.44 98 PHE A N 1
ATOM 728 C CA . PHE A 1 98 ? 3.483 4.713 6.181 1.00 93.44 98 PHE A CA 1
ATOM 729 C C . P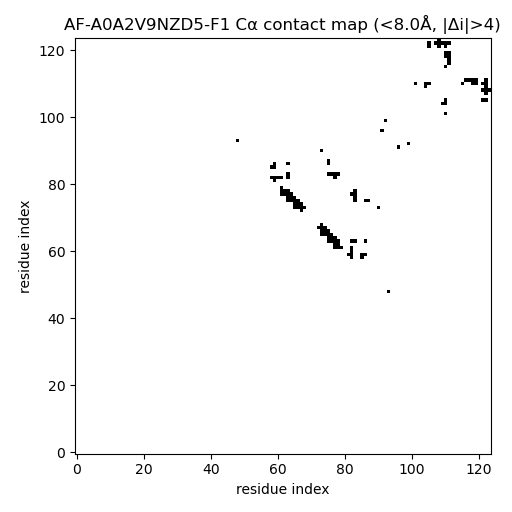HE A 1 98 ? 2.885 5.835 7.039 1.00 93.44 98 PHE A C 1
ATOM 731 O O . PHE A 1 98 ? 3.480 6.243 8.031 1.00 93.44 98 PHE A O 1
ATOM 738 N N . GLN A 1 99 ? 1.687 6.313 6.689 1.00 94.81 99 GLN A N 1
ATOM 739 C CA . GLN A 1 99 ? 1.002 7.348 7.465 1.00 94.81 99 GLN A CA 1
ATOM 740 C C . GLN A 1 99 ? 0.617 6.823 8.850 1.00 94.81 99 GLN A C 1
ATOM 742 O O . GLN A 1 99 ? 0.805 7.521 9.840 1.00 94.81 99 GLN A O 1
ATOM 747 N N . MET A 1 100 ? 0.106 5.592 8.924 1.00 96.56 100 MET A N 1
ATOM 748 C CA . MET A 1 100 ? -0.248 4.949 10.189 1.00 96.56 100 MET A CA 1
ATOM 749 C C . MET A 1 100 ? 0.967 4.769 11.101 1.00 96.56 100 MET A C 1
ATOM 751 O O . MET A 1 100 ? 0.880 5.099 12.281 1.00 96.56 100 MET A O 1
ATOM 755 N N . ASP A 1 101 ? 2.096 4.295 10.569 1.00 95.81 101 ASP A N 1
ATOM 756 C CA . ASP A 1 101 ? 3.314 4.103 11.359 1.00 95.81 101 ASP A CA 1
ATOM 757 C C . ASP A 1 101 ? 3.917 5.437 11.812 1.00 95.81 101 ASP A C 1
ATOM 759 O O . ASP A 1 101 ? 4.277 5.569 12.979 1.00 95.81 101 ASP A O 1
ATOM 763 N N . LEU A 1 102 ? 3.940 6.458 10.946 1.00 94.50 102 LEU A N 1
ATOM 764 C CA . LEU A 1 102 ? 4.365 7.806 11.336 1.00 94.50 102 LEU A CA 1
ATOM 765 C C . LEU A 1 102 ? 3.497 8.378 12.457 1.00 94.50 102 LEU A C 1
ATOM 767 O O . LEU A 1 102 ? 4.030 8.887 13.438 1.00 94.50 102 LEU A O 1
ATOM 771 N N . MET A 1 103 ? 2.169 8.287 12.329 1.00 94.69 103 MET A N 1
ATOM 772 C CA . MET A 1 103 ? 1.249 8.774 13.360 1.00 94.69 103 MET A CA 1
ATOM 773 C C . MET A 1 103 ? 1.412 8.001 14.669 1.00 94.69 103 MET A C 1
ATOM 775 O O . MET A 1 103 ? 1.393 8.608 15.736 1.00 94.69 103 MET A O 1
ATOM 779 N N . ARG A 1 104 ? 1.609 6.678 14.596 1.00 95.62 104 ARG A N 1
ATOM 780 C CA . ARG A 1 104 ? 1.893 5.840 15.766 1.00 95.62 104 ARG A CA 1
ATOM 781 C C . ARG A 1 104 ? 3.164 6.306 16.474 1.00 95.62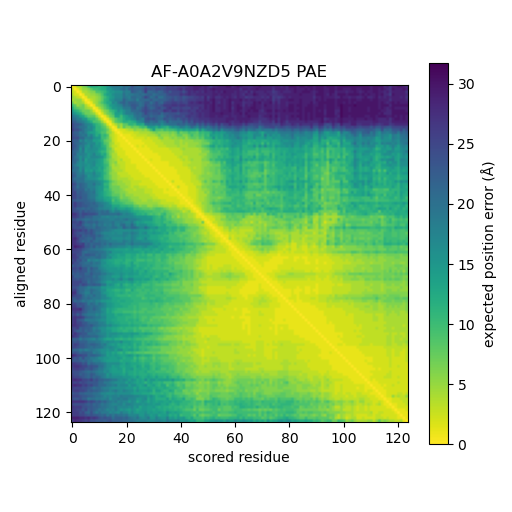 104 ARG A C 1
ATOM 783 O O . ARG A 1 104 ? 3.111 6.528 17.674 1.00 95.62 104 ARG A O 1
ATOM 790 N N . ARG A 1 105 ? 4.260 6.490 15.732 1.00 95.62 105 ARG A N 1
ATOM 791 C CA . ARG A 1 105 ? 5.562 6.929 16.264 1.00 95.62 105 ARG A CA 1
ATOM 792 C C . ARG A 1 105 ? 5.519 8.334 16.843 1.00 95.62 105 ARG A C 1
ATOM 794 O O . ARG A 1 105 ? 6.062 8.563 17.912 1.00 95.62 105 ARG A O 1
ATOM 801 N N . ALA A 1 106 ? 4.836 9.260 16.175 1.00 94.62 106 ALA A N 1
ATOM 802 C CA . ALA A 1 106 ? 4.631 10.605 16.701 1.00 94.62 106 ALA A CA 1
ATOM 803 C C . ALA A 1 106 ? 3.856 10.573 18.029 1.00 94.62 106 ALA A C 1
ATOM 805 O O . ALA A 1 106 ? 4.205 11.277 18.968 1.00 94.62 106 ALA A O 1
ATOM 806 N N . ALA A 1 107 ? 2.835 9.717 18.139 1.00 94.38 107 ALA A N 1
ATOM 807 C CA . ALA A 1 107 ? 2.067 9.566 19.372 1.00 94.38 107 ALA A CA 1
ATOM 808 C C . ALA A 1 107 ? 2.845 8.869 20.506 1.00 94.38 107 ALA A 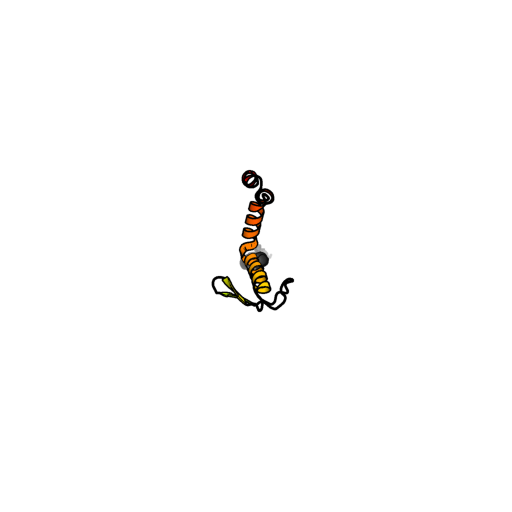C 1
ATOM 810 O O . ALA A 1 107 ? 2.498 9.058 21.671 1.00 94.38 107 ALA A O 1
ATOM 811 N N . THR A 1 108 ? 3.861 8.058 20.187 1.00 95.94 108 THR A N 1
ATOM 812 C CA . THR A 1 108 ? 4.708 7.357 21.168 1.00 95.94 108 THR A CA 1
ATOM 813 C C . THR A 1 108 ? 6.025 8.069 21.479 1.00 95.94 108 THR A C 1
ATOM 815 O O . THR A 1 108 ? 6.736 7.614 22.372 1.00 95.94 108 THR A O 1
ATOM 818 N N . GLY A 1 109 ? 6.342 9.177 20.799 1.00 95.25 109 GLY A N 1
ATOM 819 C CA . GLY A 1 109 ? 7.614 9.892 20.959 1.00 95.25 109 GLY A CA 1
ATOM 820 C C . GLY A 1 109 ? 8.811 9.158 20.341 1.00 95.25 109 GLY A C 1
ATOM 821 O O . GLY A 1 109 ? 9.917 9.209 20.869 1.00 95.25 109 GLY A O 1
ATOM 822 N N . GLU A 1 110 ? 8.583 8.428 19.249 1.00 95.44 110 GLU A N 1
ATOM 823 C CA . GLU A 1 110 ? 9.581 7.619 18.531 1.00 95.44 110 GLU A CA 1
ATOM 824 C C . GLU A 1 110 ? 9.808 8.125 17.090 1.00 95.44 110 GLU A C 1
ATOM 826 O O . GLU A 1 110 ? 10.314 7.395 16.227 1.00 95.44 110 GLU A O 1
ATOM 831 N N . LEU A 1 111 ? 9.375 9.346 16.760 1.00 93.50 111 LEU A N 1
ATOM 832 C CA . LEU A 1 111 ? 9.438 9.864 15.392 1.00 93.50 111 LEU A CA 1
ATOM 833 C C . LEU A 1 111 ? 10.881 10.172 14.959 1.00 93.50 111 LEU A C 1
ATOM 835 O O . LEU A 1 111 ? 11.248 9.950 13.799 1.00 93.50 111 LEU A O 1
ATOM 839 N N . ALA A 1 112 ? 11.722 10.630 15.883 1.00 94.75 112 ALA A N 1
ATOM 840 C CA . ALA A 1 112 ? 13.127 10.942 15.655 1.00 94.75 112 ALA A CA 1
ATOM 841 C C . ALA A 1 112 ? 13.962 9.714 15.265 1.00 94.75 112 ALA A C 1
ATOM 843 O O . ALA A 1 112 ? 14.980 9.876 14.597 1.00 94.75 112 ALA A O 1
ATOM 844 N N . GLU A 1 113 ? 13.517 8.488 15.567 1.00 93.50 113 GLU A N 1
ATOM 845 C CA . GLU A 1 113 ? 14.203 7.264 15.123 1.00 93.50 113 GLU A CA 1
ATOM 846 C C . GLU A 1 113 ? 14.269 7.133 13.595 1.00 93.50 113 GLU A C 1
ATOM 848 O O . GLU A 1 113 ? 15.207 6.543 13.060 1.00 93.50 113 GLU A O 1
ATOM 853 N N . ILE A 1 114 ? 13.264 7.663 12.890 1.00 92.94 114 ILE A N 1
ATOM 854 C CA . ILE A 1 114 ? 13.126 7.524 11.434 1.00 92.94 114 ILE A CA 1
ATOM 855 C C . ILE A 1 114 ? 13.285 8.852 10.688 1.00 92.94 114 ILE A C 1
ATOM 857 O O . ILE A 1 114 ? 13.734 8.849 9.543 1.00 92.94 114 ILE A O 1
ATOM 861 N N . VAL A 1 115 ? 12.938 9.983 11.315 1.00 91.44 115 VAL A N 1
ATOM 862 C CA . VAL A 1 115 ? 13.066 11.326 10.716 1.00 91.44 115 VAL A CA 1
ATOM 863 C C . VAL A 1 115 ? 14.378 12.013 11.129 1.00 91.44 115 VAL A C 1
ATOM 865 O O . VAL A 1 115 ? 14.860 12.902 10.427 1.00 91.44 115 VAL A O 1
ATOM 868 N N . GLY A 1 116 ? 15.001 11.572 12.224 1.00 91.19 116 GLY A N 1
ATOM 869 C CA . GLY A 1 116 ? 16.231 12.143 12.770 1.00 91.19 116 GLY A CA 1
ATOM 870 C C . GLY A 1 116 ? 15.992 13.358 13.666 1.00 91.19 116 GLY A C 1
ATOM 871 O O . GLY A 1 116 ? 14.868 13.649 14.081 1.00 91.19 116 GLY A O 1
ATOM 872 N N . ASP A 1 117 ? 17.073 14.090 13.940 1.00 93.19 117 ASP A N 1
ATOM 873 C CA . ASP A 1 117 ? 17.134 15.135 14.973 1.00 93.19 117 ASP A CA 1
ATOM 874 C C . ASP A 1 117 ? 16.054 16.220 14.858 1.00 93.19 117 ASP A C 1
ATOM 876 O O . ASP A 1 117 ? 15.660 16.821 15.856 1.00 93.19 117 ASP A O 1
ATOM 880 N N . VAL A 1 118 ? 15.534 16.455 13.652 1.00 93.19 118 VAL A N 1
ATOM 881 C CA . VAL A 1 118 ? 14.475 17.443 13.397 1.00 93.19 118 VAL A CA 1
ATOM 882 C C . VAL A 1 118 ? 13.159 17.129 14.118 1.00 93.19 118 VAL A C 1
ATOM 884 O O . VAL A 1 118 ? 12.362 18.040 14.323 1.00 93.19 118 VAL A O 1
ATOM 887 N N . ALA A 1 119 ? 12.921 15.874 14.514 1.00 91.38 119 ALA A N 1
ATOM 888 C CA . ALA A 1 119 ? 11.720 15.461 15.241 1.00 91.38 119 ALA A CA 1
ATOM 889 C C . ALA A 1 119 ? 11.915 15.384 16.768 1.00 91.38 119 ALA A C 1
ATOM 891 O O . ALA A 1 119 ? 10.944 15.172 17.487 1.00 91.38 119 ALA A O 1
ATOM 892 N N . LEU A 1 120 ? 13.126 15.628 17.291 1.00 91.06 120 LEU A N 1
ATOM 893 C CA . LEU A 1 120 ? 13.423 15.504 18.729 1.00 91.06 120 LEU A CA 1
ATOM 894 C C . LEU A 1 120 ? 12.587 16.424 19.621 1.00 91.06 120 LEU A C 1
ATOM 896 O O . LEU A 1 120 ? 12.352 16.101 20.779 1.00 91.06 120 LEU A O 1
ATOM 900 N N . GLU A 1 121 ? 12.186 17.596 19.129 1.00 91.50 121 GLU A N 1
ATOM 901 C CA . GLU A 1 121 ? 11.307 18.490 19.890 1.00 91.50 121 GLU A CA 1
ATOM 902 C C . GLU A 1 121 ? 9.868 17.966 19.948 1.00 91.50 121 GLU A C 1
ATOM 904 O O . GLU A 1 121 ? 9.179 18.211 20.930 1.00 91.50 121 GLU A O 1
ATOM 909 N N . HIS A 1 122 ? 9.435 17.224 18.925 1.00 86.81 122 HIS A N 1
ATOM 910 C CA . HIS A 1 122 ? 8.096 16.644 18.856 1.00 86.81 122 HIS A CA 1
ATOM 911 C C . HIS A 1 122 ? 7.941 15.401 19.742 1.00 86.81 122 HIS A C 1
ATOM 913 O O . HIS A 1 122 ? 6.841 15.128 20.207 1.00 86.81 122 HIS A O 1
ATOM 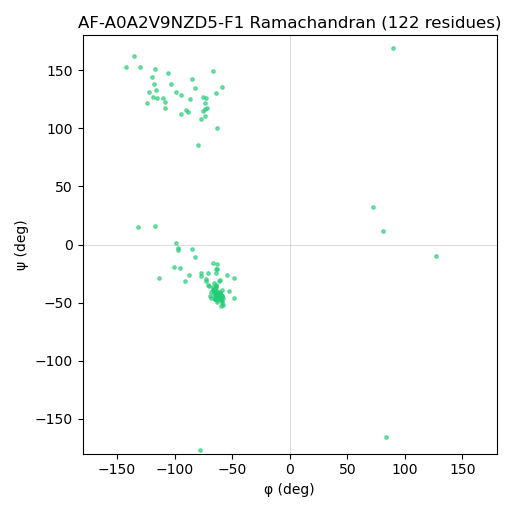919 N N . ASP A 1 123 ? 9.039 14.685 19.992 1.00 90.88 123 ASP A N 1
ATOM 920 C CA . ASP A 1 123 ? 9.066 13.457 20.796 1.00 90.88 123 ASP A CA 1
ATOM 921 C C . ASP A 1 123 ? 9.197 13.693 22.318 1.00 90.88 123 ASP A C 1
ATOM 923 O O . ASP A 1 123 ? 9.193 12.732 23.089 1.00 90.88 123 ASP A O 1
ATOM 927 N N . ARG A 1 124 ? 9.358 14.947 22.762 1.00 84.88 124 ARG A N 1
ATOM 928 C CA . ARG A 1 124 ? 9.499 15.326 24.184 1.00 84.88 124 ARG A CA 1
ATOM 929 C C . ARG A 1 124 ? 8.159 15.496 24.886 1.00 84.88 124 ARG A C 1
ATOM 931 O O . ARG A 1 124 ? 8.099 15.096 26.071 1.00 84.88 124 ARG A O 1
#

Solvent-accessible surface area (backbone atoms only — not comparable to full-atom values): 7803 Å² total; per-residue (Å²): 140,85,85,86,85,85,81,84,84,80,81,79,76,64,72,68,59,57,56,52,50,53,50,51,52,52,52,52,51,51,52,50,51,52,51,50,49,54,52,51,52,51,55,62,54,68,75,52,76,87,85,74,80,93,75,94,65,93,83,52,91,63,83,66,50,74,49,63,52,100,87,63,56,74,48,77,48,53,92,45,70,68,41,39,52,50,48,50,53,52,54,47,38,71,78,37,42,69,61,53,51,50,53,51,24,49,75,69,41,50,37,31,83,80,71,31,78,87,31,51,78,72,37,108

Secondary structure (DSSP, 8-state):
--------------THHHHHHHHHHHHHHHHHHHHHHHHHHHHHHHTS---SS----TT-SS--EEEE-TT--EEEE-SSHHHHHHHHHHHHHHHHHHHHHHHHHHHHT-THHHH-GGGTTTT-

Radius of gyration: 32.69 Å; Cα contacts (8 Å, |Δi|>4): 66; chains: 1; bounding box: 83×35×99 Å

Nearest PDB structures (foldseek):
  4hst-assembly1_A  TM=9.711E-01  e=2.428E-07  Pseudomonas
  6nvy-assembly2_C  TM=9.913E-01  e=2.737E-04  Bacillus thermotolerans
  6nvw-assembly1_A  TM=9.840E-01  e=2.400E-04  Priestia megaterium
  3jtr-assembly1_A  TM=7.572E-01  e=2.230E-02  Pseudomonas sp. GK16
  1jw0-assembly1_A  TM=7.548E-01  e=2.543E-02  Brevundimonas diminuta

Mean predicted aligned error: 10.68 Å

Foldseek 3Di:
DDDDDDDDDDDDDDPVVVVVVVVVVVVVVVVVVVVVVVVVVVVVVVPADDPDDDDDDPQAPDDKDWDADPVRDIDIDDPDPRNRVVVVVVSCCNVQVVVVVCVVCLVQLNNCVPVNPVCNVSSD